Protein AF-A0A316GJX6-F1 (afdb_monomer_lite)

pLDDT: mean 85.57, std 14.45, range [42.94, 98.31]

Radius of gyration: 16.95 Å; chains: 1; bounding box: 57×32×47 Å

Sequence (157 aa):
MLCWIALCLSLLALQAHATGGALSNAATGVAGVYTGQQRISDHPHHVLMGHVIIVSRDGALARALVIGHRLDGIHRLRFSEAWTAGQPLPFHRETGAGCTHGHCRDGSVGMILLDGAGFDQALRRGLAARLTVPSGTIDISVPAALFHDAATHAAGM

Structure (mmCIF, N/CA/C/O backbone):
data_AF-A0A316GJX6-F1
#
_entry.id   AF-A0A316GJX6-F1
#
loop_
_atom_site.group_PDB
_atom_site.id
_atom_site.type_symbol
_atom_site.label_atom_id
_atom_site.label_alt_id
_atom_site.label_comp_id
_atom_site.label_asym_id
_atom_site.label_entity_id
_atom_site.label_seq_id
_atom_site.pdbx_PDB_ins_code
_atom_site.Cartn_x
_atom_site.Cartn_y
_atom_site.Cartn_z
_atom_site.occupancy
_atom_site.B_iso_or_equiv
_atom_site.auth_seq_id
_atom_site.auth_comp_id
_atom_site.auth_asym_id
_atom_site.auth_atom_id
_atom_site.pdbx_PDB_model_num
ATOM 1 N N . MET A 1 1 ? 39.790 -1.918 25.070 1.00 52.31 1 MET A N 1
ATOM 2 C CA . MET A 1 1 ? 38.907 -2.721 24.191 1.00 52.31 1 MET A CA 1
ATOM 3 C C . MET A 1 1 ? 37.406 -2.581 24.482 1.00 52.31 1 MET A C 1
ATOM 5 O O . MET A 1 1 ? 36.636 -2.874 23.585 1.00 52.31 1 MET A O 1
ATOM 9 N N . LEU A 1 2 ? 36.959 -2.093 25.654 1.00 55.62 2 LEU A N 1
ATOM 10 C CA . LEU A 1 2 ? 35.519 -1.876 25.924 1.00 55.62 2 LEU A CA 1
ATOM 11 C C . LEU A 1 2 ? 34.904 -0.644 25.221 1.00 55.62 2 LEU A C 1
ATOM 13 O O . LEU A 1 2 ? 33.706 -0.621 24.967 1.00 55.62 2 LEU A O 1
ATOM 17 N N . CYS A 1 3 ? 35.711 0.363 24.869 1.00 54.31 3 CYS A N 1
ATOM 18 C CA . CYS A 1 3 ? 35.219 1.630 24.304 1.00 54.31 3 CYS A CA 1
ATOM 19 C C . CYS A 1 3 ? 34.633 1.489 22.879 1.00 54.31 3 CYS A C 1
ATOM 21 O O . CYS A 1 3 ? 33.735 2.228 22.494 1.00 54.31 3 CYS A O 1
ATOM 23 N N . TRP A 1 4 ? 35.090 0.497 22.105 1.00 52.28 4 TRP A N 1
ATOM 24 C CA . TRP A 1 4 ? 34.629 0.280 20.726 1.00 52.28 4 TRP A CA 1
ATOM 25 C C . TRP A 1 4 ? 33.262 -0.412 20.638 1.00 52.28 4 TRP A C 1
ATOM 27 O O . TRP A 1 4 ? 32.489 -0.124 19.731 1.00 52.28 4 TRP A O 1
ATOM 37 N N . ILE A 1 5 ? 32.926 -1.277 21.600 1.00 59.19 5 ILE A N 1
ATOM 38 C CA . ILE A 1 5 ? 31.637 -1.988 21.610 1.00 59.19 5 ILE A CA 1
ATOM 39 C C . ILE A 1 5 ? 30.491 -1.002 21.903 1.00 59.19 5 ILE A C 1
ATOM 41 O O . ILE A 1 5 ? 29.452 -1.050 21.247 1.00 59.19 5 ILE A O 1
ATOM 45 N N . ALA A 1 6 ? 30.709 -0.044 22.810 1.00 56.84 6 ALA A N 1
ATOM 46 C CA . ALA A 1 6 ? 29.729 0.994 23.135 1.00 56.84 6 ALA A CA 1
ATOM 47 C C . ALA A 1 6 ? 29.454 1.956 21.959 1.00 56.84 6 ALA A C 1
ATOM 49 O O . ALA A 1 6 ? 28.322 2.413 21.790 1.00 56.84 6 ALA A O 1
ATOM 50 N N . LEU A 1 7 ? 30.460 2.220 21.115 1.00 54.22 7 LEU A N 1
ATOM 51 C CA . LEU A 1 7 ? 30.320 3.084 19.940 1.00 54.22 7 LEU A CA 1
ATOM 52 C C . LEU A 1 7 ? 29.547 2.394 18.797 1.00 54.22 7 LEU A C 1
ATOM 54 O O . LEU A 1 7 ? 28.735 3.028 18.129 1.00 54.22 7 LEU A O 1
ATOM 58 N N . CYS A 1 8 ? 29.718 1.079 18.616 1.00 56.31 8 CYS A N 1
ATOM 59 C CA . CYS A 1 8 ? 28.937 0.316 17.634 1.00 56.31 8 CYS A CA 1
ATOM 60 C C . CYS A 1 8 ? 27.457 0.175 18.032 1.00 56.31 8 CYS A C 1
ATOM 62 O O . CYS A 1 8 ? 26.583 0.230 17.170 1.00 56.31 8 CYS A O 1
ATOM 64 N N . LEU A 1 9 ? 27.157 0.040 19.330 1.00 55.22 9 LEU A N 1
ATOM 65 C CA . LEU A 1 9 ? 25.780 -0.037 19.840 1.00 55.22 9 LEU A CA 1
ATOM 66 C C . LEU A 1 9 ? 25.022 1.297 19.741 1.00 55.22 9 LEU A C 1
ATOM 68 O O . LEU A 1 9 ? 23.812 1.297 19.535 1.00 55.22 9 LEU A O 1
ATOM 72 N N . SER A 1 10 ? 25.715 2.433 19.834 1.00 50.19 10 SER A N 1
ATOM 73 C CA . SER A 1 10 ? 25.092 3.761 19.718 1.00 50.19 10 SER A CA 1
ATOM 74 C C . SER A 1 10 ? 24.829 4.188 18.265 1.00 50.19 10 SER A C 1
ATOM 76 O O . SER A 1 10 ? 23.903 4.958 18.020 1.00 50.19 10 SER A O 1
ATOM 78 N N . LEU A 1 11 ? 25.550 3.627 17.286 1.00 52.47 11 LEU A N 1
ATOM 79 C CA . LEU A 1 11 ? 25.281 3.838 15.854 1.00 52.47 11 LEU A CA 1
ATOM 80 C C . LEU A 1 11 ? 24.039 3.082 15.340 1.00 52.47 11 LEU A C 1
ATOM 82 O O . LEU A 1 11 ? 23.441 3.501 14.352 1.00 52.47 11 LEU A O 1
ATOM 86 N N . LEU A 1 12 ? 23.608 2.015 16.024 1.00 51.81 12 LEU A N 1
ATOM 87 C CA . LEU A 1 12 ? 22.361 1.294 15.716 1.00 51.81 12 LEU A CA 1
ATOM 88 C C . LEU A 1 12 ? 21.099 2.069 16.133 1.00 51.81 12 LEU A C 1
ATOM 90 O O . LEU A 1 12 ? 20.044 1.882 15.534 1.00 51.81 12 LEU A O 1
ATOM 94 N N . ALA A 1 13 ? 21.200 2.958 17.125 1.00 47.12 13 ALA A N 1
ATOM 95 C CA . ALA A 1 13 ? 20.060 3.713 17.651 1.00 47.12 13 ALA A CA 1
ATOM 96 C C . ALA A 1 13 ? 19.721 4.979 16.841 1.00 47.12 13 ALA A C 1
ATOM 98 O O . ALA A 1 13 ? 18.663 5.570 17.043 1.00 47.12 13 ALA A O 1
ATOM 99 N N . LEU A 1 14 ? 20.599 5.401 15.921 1.00 42.94 14 LEU A N 1
ATOM 100 C CA . LEU A 1 14 ? 20.456 6.655 15.176 1.00 42.94 14 LEU A CA 1
ATOM 101 C C . LEU A 1 14 ? 20.055 6.466 13.708 1.00 42.94 14 LEU A C 1
ATOM 103 O O . LEU A 1 14 ? 20.263 7.353 12.881 1.00 42.94 14 LEU A O 1
ATOM 107 N N . GLN A 1 15 ? 19.440 5.335 13.363 1.00 44.41 15 GLN A N 1
ATOM 108 C CA . GLN A 1 15 ? 18.617 5.298 12.161 1.00 44.41 15 GLN A CA 1
ATOM 109 C C . GLN A 1 15 ? 17.267 5.907 12.516 1.00 44.41 15 GLN A C 1
ATOM 111 O O . GLN A 1 15 ? 16.351 5.201 12.936 1.00 44.41 15 GLN A O 1
ATOM 116 N N . ALA A 1 16 ? 17.174 7.230 12.358 1.00 44.88 16 ALA A N 1
ATOM 117 C CA . ALA A 1 16 ? 15.916 7.961 12.292 1.00 44.88 16 ALA A CA 1
ATOM 118 C C . ALA A 1 16 ? 15.115 7.437 11.090 1.00 44.88 16 ALA A C 1
ATOM 120 O O . ALA A 1 16 ? 15.074 8.040 10.017 1.00 44.88 16 ALA A O 1
ATOM 121 N N . HIS A 1 17 ? 14.534 6.251 11.254 1.00 51.62 17 HIS A N 1
ATOM 122 C CA . HIS A 1 17 ? 13.450 5.777 10.426 1.00 51.62 17 HIS A CA 1
ATOM 123 C C . HIS A 1 17 ? 12.384 6.858 10.519 1.00 51.62 17 HIS A C 1
ATOM 125 O O . HIS A 1 17 ? 12.075 7.317 11.621 1.00 51.62 17 HIS A O 1
ATOM 131 N N . ALA A 1 18 ? 11.882 7.321 9.373 1.00 59.03 18 ALA A N 1
ATOM 132 C CA . ALA A 1 18 ? 10.693 8.157 9.370 1.00 59.03 18 ALA A CA 1
ATOM 133 C C . ALA A 1 18 ? 9.651 7.386 10.180 1.00 59.03 18 ALA A C 1
ATOM 135 O O . ALA A 1 18 ? 9.265 6.299 9.769 1.00 59.03 18 ALA A O 1
ATOM 136 N N . THR A 1 19 ? 9.324 7.855 11.378 1.00 75.12 19 THR A N 1
ATOM 137 C CA . THR A 1 19 ? 8.419 7.136 12.267 1.00 75.12 19 THR A CA 1
ATOM 138 C C . THR A 1 19 ? 7.028 7.210 11.666 1.00 75.12 19 THR A C 1
ATOM 140 O O . THR A 1 19 ? 6.656 8.241 11.100 1.00 75.12 19 THR A O 1
ATOM 143 N N . GLY A 1 20 ? 6.265 6.125 11.771 1.00 84.00 20 GLY A N 1
ATOM 144 C CA . GLY A 1 20 ? 4.841 6.197 11.476 1.00 84.00 20 GLY A CA 1
ATOM 145 C C . GLY A 1 20 ? 4.123 7.159 12.425 1.00 84.00 20 GLY A C 1
ATOM 146 O O . GLY A 1 20 ? 4.719 7.725 13.346 1.00 84.00 20 GLY A O 1
ATOM 147 N N . GLY A 1 21 ? 2.830 7.351 12.209 1.00 89.50 21 GLY A N 1
ATOM 148 C CA . GLY A 1 21 ? 2.044 8.272 13.017 1.00 89.50 21 GLY A CA 1
ATOM 149 C C . GLY A 1 21 ? 0.547 8.093 12.845 1.00 89.50 21 GLY A C 1
ATOM 150 O O . GLY A 1 21 ? 0.081 7.135 12.231 1.00 89.50 21 GLY A O 1
ATOM 151 N N . ALA A 1 22 ? -0.205 9.041 13.398 1.00 90.25 22 ALA A N 1
ATOM 152 C CA . ALA A 1 22 ? -1.658 9.077 13.319 1.00 90.25 22 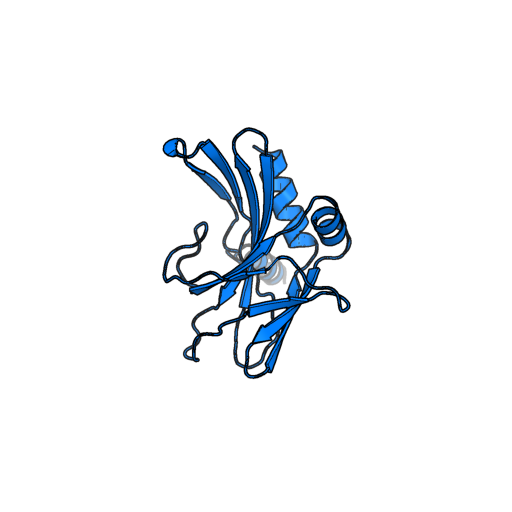ALA A CA 1
ATOM 153 C C . ALA A 1 22 ? -2.147 10.036 12.223 1.00 90.25 22 ALA A C 1
ATOM 155 O O . ALA A 1 22 ? -1.508 11.041 11.902 1.00 90.25 22 ALA A O 1
ATOM 156 N N . LEU A 1 23 ? -3.316 9.726 11.676 1.00 87.62 23 LEU A N 1
ATOM 157 C CA . LEU A 1 23 ? -4.080 10.530 10.732 1.00 87.62 23 LEU A CA 1
ATOM 158 C C . LEU A 1 23 ? -5.414 10.838 11.400 1.00 87.62 23 LEU A C 1
ATOM 160 O O . LEU A 1 23 ? -6.093 9.933 11.876 1.00 87.62 23 LEU A O 1
ATOM 164 N N . SER A 1 24 ? -5.809 12.103 11.435 1.00 89.31 24 SER A N 1
ATOM 165 C CA . SER A 1 24 ? -7.139 12.482 11.901 1.00 89.31 24 SER A CA 1
ATOM 166 C C . SER A 1 24 ? -7.615 13.711 11.149 1.00 89.31 24 SER A C 1
ATOM 168 O O . SER A 1 24 ? -6.896 14.703 11.028 1.00 89.31 24 SER A O 1
ATOM 170 N N . ASN A 1 25 ? -8.828 13.633 10.619 1.00 86.81 25 ASN A N 1
ATOM 171 C CA . ASN A 1 25 ? -9.515 14.735 9.976 1.00 86.81 25 ASN A CA 1
ATOM 172 C C . ASN A 1 25 ? -10.985 14.732 10.404 1.00 86.81 25 ASN A C 1
ATOM 174 O O . ASN A 1 25 ? -11.834 14.086 9.780 1.00 86.81 25 ASN A O 1
ATOM 178 N N . ALA A 1 26 ? -11.275 15.523 11.440 1.00 85.88 26 ALA A N 1
ATOM 179 C CA . ALA A 1 26 ? -12.608 15.669 12.018 1.00 85.88 26 ALA A CA 1
ATOM 180 C C . ALA A 1 26 ? -13.670 16.125 11.001 1.00 85.88 26 ALA A C 1
ATOM 182 O O . ALA A 1 26 ? -14.810 15.683 11.081 1.00 85.88 26 ALA A O 1
ATOM 183 N N . ALA A 1 27 ? -13.305 16.946 10.009 1.00 88.00 27 ALA A N 1
ATOM 184 C CA . ALA A 1 27 ? -14.247 17.422 8.992 1.00 88.00 27 ALA A CA 1
ATOM 185 C C . ALA A 1 27 ? -14.719 16.304 8.046 1.00 88.00 27 ALA A C 1
ATOM 187 O O . ALA A 1 27 ? -15.798 16.394 7.469 1.00 88.00 27 ALA A O 1
ATOM 188 N N . THR A 1 28 ? -13.913 15.253 7.885 1.00 85.00 28 THR A N 1
ATOM 189 C CA . THR A 1 28 ? -14.226 14.105 7.013 1.00 85.00 28 THR A CA 1
ATOM 190 C C . THR A 1 28 ? -14.586 12.833 7.780 1.00 85.00 28 THR A C 1
ATOM 192 O O . THR A 1 28 ? -14.936 11.835 7.153 1.00 85.00 28 THR A O 1
ATOM 195 N N . GLY A 1 29 ? -14.464 12.848 9.112 1.00 87.62 29 GLY A N 1
ATOM 196 C CA . GLY A 1 29 ? -14.624 11.664 9.961 1.00 87.62 29 GLY A CA 1
ATOM 197 C C . GLY A 1 29 ? -13.547 10.591 9.752 1.00 87.62 29 GLY A C 1
ATOM 198 O O . GLY A 1 29 ? -13.715 9.465 10.209 1.00 87.62 29 GLY A O 1
ATOM 199 N N . VAL A 1 30 ? -12.458 10.912 9.044 1.00 90.31 30 VAL A N 1
ATOM 200 C CA . VAL A 1 30 ? -11.359 9.976 8.784 1.00 90.31 30 VAL A CA 1
ATOM 201 C C . VAL A 1 30 ? -10.397 9.997 9.964 1.00 90.31 30 VAL A C 1
ATOM 203 O O . VAL A 1 30 ? -9.853 11.046 10.307 1.00 90.31 30 VAL A O 1
ATOM 206 N N . ALA A 1 31 ? -10.149 8.828 10.539 1.00 93.44 31 ALA A N 1
ATOM 207 C CA . ALA A 1 31 ? -9.088 8.585 11.508 1.00 93.44 31 ALA A CA 1
ATOM 208 C C . ALA A 1 31 ? -8.234 7.407 11.035 1.00 93.44 31 ALA A C 1
ATOM 210 O O . ALA A 1 31 ? -8.684 6.607 10.217 1.00 93.44 31 ALA A O 1
ATOM 211 N N . GLY A 1 32 ? -7.003 7.286 11.507 1.00 94.38 32 GLY A N 1
ATOM 212 C CA . GLY A 1 32 ? -6.151 6.179 11.112 1.00 94.38 32 GLY A CA 1
ATOM 213 C C . GLY A 1 32 ? -4.710 6.332 11.543 1.00 94.38 32 GLY A C 1
ATOM 214 O O . GLY A 1 32 ? -4.347 7.231 12.299 1.00 94.38 32 GLY A O 1
ATOM 215 N N . VAL A 1 33 ? -3.877 5.463 10.990 1.00 94.94 33 VAL A N 1
ATOM 216 C CA . VAL A 1 33 ? -2.433 5.444 11.194 1.00 94.94 33 VAL A CA 1
ATOM 217 C C . VAL A 1 33 ? -1.703 5.212 9.884 1.00 94.94 33 VAL A C 1
ATOM 219 O O . VAL A 1 33 ? -2.265 4.708 8.909 1.00 94.94 33 VAL A O 1
ATOM 222 N N . TYR A 1 34 ? -0.424 5.556 9.889 1.00 94.12 34 TYR A N 1
ATOM 223 C CA . TYR A 1 34 ? 0.531 5.206 8.853 1.00 94.12 34 TYR A CA 1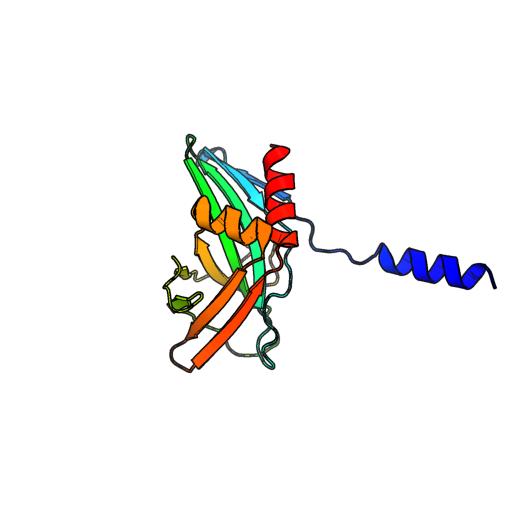
ATOM 224 C C . TYR A 1 34 ? 1.821 4.686 9.481 1.00 94.12 34 TYR A C 1
ATOM 226 O O . TYR A 1 34 ? 2.153 5.019 10.621 1.00 94.12 34 TYR A O 1
ATOM 234 N N . THR A 1 35 ? 2.545 3.861 8.737 1.00 94.50 35 THR A N 1
ATOM 235 C CA . THR A 1 35 ? 3.886 3.396 9.107 1.00 94.50 35 THR A CA 1
ATOM 236 C C . THR A 1 35 ? 4.950 4.368 8.640 1.00 94.50 35 THR A C 1
ATOM 238 O O . THR A 1 35 ? 4.701 5.246 7.816 1.00 94.50 35 THR A O 1
ATOM 241 N N . GLY A 1 36 ? 6.180 4.138 9.084 1.00 91.31 36 GLY A N 1
ATOM 242 C CA . GLY A 1 36 ? 7.330 4.717 8.412 1.00 91.31 36 GLY A CA 1
ATOM 243 C C . GLY A 1 36 ? 7.441 4.310 6.944 1.00 91.31 36 GLY A C 1
ATOM 244 O O . GLY A 1 36 ? 6.910 3.277 6.527 1.00 91.31 36 GLY A O 1
ATOM 245 N N . GLN A 1 37 ? 8.172 5.106 6.163 1.00 90.69 37 GLN A N 1
ATOM 246 C CA . GLN A 1 37 ? 8.534 4.745 4.794 1.00 90.69 37 GLN A CA 1
ATOM 247 C C . GLN A 1 37 ? 9.741 3.815 4.757 1.00 90.69 37 GLN A C 1
ATOM 249 O O . GLN A 1 37 ? 10.782 4.095 5.354 1.00 90.69 37 GLN A O 1
ATOM 254 N N . GLN A 1 38 ? 9.640 2.777 3.936 1.00 92.38 38 GLN A N 1
ATOM 255 C CA . GLN A 1 38 ? 10.717 1.843 3.646 1.00 92.38 38 GLN A CA 1
ATOM 256 C C . GLN A 1 38 ? 10.941 1.730 2.136 1.00 92.38 38 GLN A C 1
ATOM 258 O O . GLN A 1 38 ? 10.010 1.863 1.350 1.00 92.38 38 GLN A O 1
ATOM 263 N N . ARG A 1 39 ? 12.184 1.499 1.700 1.00 93.06 39 ARG A N 1
ATOM 264 C CA . ARG A 1 39 ? 12.472 1.202 0.290 1.00 93.06 39 ARG A CA 1
ATOM 265 C C . ARG A 1 39 ? 11.858 -0.153 -0.076 1.00 93.06 39 ARG A C 1
ATOM 267 O O . ARG A 1 39 ? 12.141 -1.137 0.601 1.00 93.06 39 ARG A O 1
ATOM 274 N N . ILE A 1 40 ? 11.063 -0.194 -1.143 1.00 94.88 40 ILE A N 1
ATOM 275 C CA . ILE A 1 40 ? 10.324 -1.395 -1.577 1.00 94.88 40 ILE A CA 1
ATOM 276 C C . ILE A 1 40 ? 10.721 -1.899 -2.969 1.00 94.88 40 ILE A C 1
ATOM 278 O O . ILE A 1 40 ? 10.201 -2.918 -3.407 1.00 94.88 40 ILE A O 1
ATOM 282 N N . SER A 1 41 ? 11.620 -1.210 -3.675 1.00 93.12 41 SER A N 1
ATOM 283 C CA . SER A 1 41 ? 12.182 -1.665 -4.954 1.00 93.12 41 SER A CA 1
ATOM 284 C C . SER A 1 41 ? 13.702 -1.746 -4.895 1.00 93.12 41 SER A C 1
ATOM 286 O O . SER A 1 41 ? 14.357 -0.931 -4.241 1.00 93.12 41 SER A O 1
ATOM 288 N N . ASP A 1 42 ? 14.286 -2.673 -5.644 1.00 85.75 42 ASP A N 1
ATOM 289 C CA . ASP A 1 42 ? 15.727 -2.770 -5.901 1.00 85.75 42 ASP A CA 1
ATOM 290 C C . ASP A 1 42 ? 16.128 -2.201 -7.280 1.00 85.75 42 ASP A C 1
ATOM 292 O O . ASP A 1 42 ? 17.297 -2.255 -7.652 1.00 85.75 42 ASP A O 1
ATOM 296 N N . HIS A 1 43 ? 15.184 -1.581 -8.000 1.00 84.38 43 HIS A N 1
ATOM 297 C CA . HIS A 1 43 ? 15.382 -1.062 -9.356 1.00 84.38 43 HIS A CA 1
ATOM 298 C C . HIS A 1 43 ? 16.594 -0.106 -9.467 1.00 84.38 43 HIS A C 1
ATOM 300 O O . HIS A 1 43 ? 16.729 0.808 -8.645 1.00 84.38 43 HIS A O 1
ATOM 306 N N . PRO A 1 44 ? 17.449 -0.251 -10.502 1.00 83.00 44 PRO A N 1
ATOM 307 C CA . PRO A 1 44 ? 18.730 0.463 -10.604 1.00 83.00 44 PRO A CA 1
ATOM 308 C C . PRO A 1 44 ? 18.600 1.981 -10.779 1.00 83.00 44 PRO A C 1
ATOM 310 O O . PRO A 1 44 ? 19.507 2.724 -10.418 1.00 83.00 44 PRO A O 1
ATOM 313 N N . HIS A 1 45 ? 17.483 2.442 -11.343 1.00 82.62 45 HIS A N 1
ATOM 314 C CA . HIS A 1 45 ? 17.271 3.850 -11.705 1.00 82.62 45 HIS A CA 1
ATOM 315 C C . HIS A 1 45 ? 16.124 4.524 -10.955 1.00 82.62 45 HIS A C 1
ATOM 317 O O . HIS A 1 45 ? 15.841 5.685 -11.214 1.00 82.62 45 HIS A O 1
ATOM 323 N N . HIS A 1 46 ? 15.403 3.785 -10.110 1.00 85.88 46 HIS A N 1
ATOM 324 C CA . HIS A 1 46 ? 14.203 4.316 -9.477 1.00 85.88 46 HIS A CA 1
ATOM 325 C C . HIS A 1 46 ? 14.080 3.797 -8.059 1.00 85.88 46 HIS A C 1
ATOM 327 O O . HIS A 1 46 ? 13.947 2.592 -7.824 1.00 85.88 46 HIS A O 1
ATOM 333 N N . VAL A 1 47 ? 14.068 4.723 -7.109 1.00 89.38 47 VAL A N 1
ATOM 334 C CA . VAL A 1 47 ? 13.875 4.395 -5.701 1.00 89.38 47 VAL A CA 1
ATOM 335 C C . VAL A 1 47 ? 12.395 4.533 -5.355 1.00 89.38 47 VAL A C 1
ATOM 337 O O . VAL A 1 47 ? 11.874 5.641 -5.205 1.00 89.38 47 VAL A O 1
ATOM 340 N N . LEU A 1 48 ? 11.712 3.395 -5.218 1.00 92.44 48 LEU A N 1
ATOM 341 C CA . LEU A 1 48 ? 10.342 3.352 -4.721 1.00 92.44 48 LEU A CA 1
ATOM 342 C C . LEU A 1 48 ? 10.338 3.162 -3.209 1.00 92.44 48 LEU A C 1
ATOM 344 O O . LEU A 1 48 ? 11.008 2.280 -2.661 1.00 92.44 48 LEU A O 1
ATOM 348 N N . MET A 1 49 ? 9.548 3.998 -2.555 1.00 93.25 49 MET A N 1
ATOM 349 C CA . MET A 1 49 ? 9.296 3.980 -1.125 1.00 93.25 49 MET A CA 1
ATOM 350 C C . MET A 1 49 ? 7.869 3.496 -0.894 1.00 93.25 49 MET A C 1
ATOM 352 O O . MET A 1 49 ? 6.965 3.852 -1.644 1.00 93.25 49 MET A O 1
ATOM 356 N N . GLY A 1 50 ? 7.670 2.684 0.132 1.00 94.00 50 GLY A N 1
ATOM 357 C CA . GLY A 1 50 ? 6.370 2.190 0.545 1.00 94.00 50 GLY A CA 1
ATOM 358 C C . GLY A 1 50 ? 6.122 2.472 2.015 1.00 94.00 50 GLY A C 1
ATOM 359 O O . GLY A 1 50 ? 7.037 2.365 2.830 1.00 94.00 50 GLY A O 1
ATOM 360 N N . HIS A 1 51 ? 4.881 2.795 2.347 1.00 95.19 51 HIS A N 1
ATOM 361 C CA . HIS A 1 51 ? 4.371 2.801 3.714 1.00 95.19 51 HIS A CA 1
ATOM 362 C C . HIS A 1 51 ? 2.938 2.282 3.709 1.00 95.19 51 HIS A C 1
ATOM 364 O O . HIS A 1 51 ? 2.250 2.324 2.690 1.00 95.19 51 HIS A O 1
ATOM 370 N N . VAL A 1 52 ? 2.482 1.758 4.836 1.00 96.94 52 VAL A N 1
ATOM 371 C CA . VAL A 1 52 ? 1.135 1.209 4.969 1.00 96.94 52 VAL A CA 1
ATOM 372 C C . VAL A 1 52 ? 0.273 2.205 5.723 1.00 96.94 52 VAL A C 1
ATOM 374 O O . VAL A 1 52 ? 0.719 2.787 6.709 1.00 96.94 52 VAL A O 1
ATOM 377 N N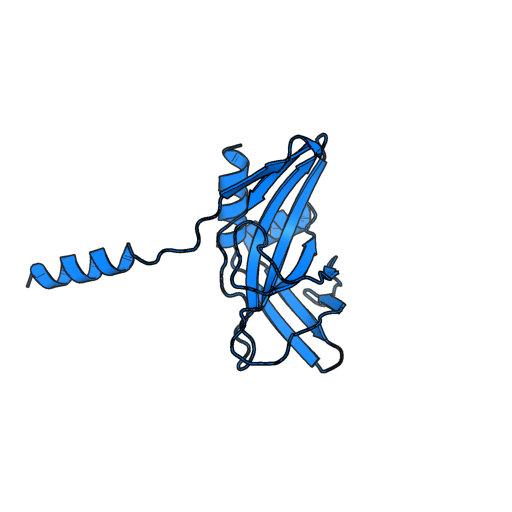 . ILE A 1 53 ? -0.962 2.388 5.263 1.00 95.75 53 ILE A N 1
ATOM 378 C CA . ILE A 1 53 ? -1.990 3.147 5.974 1.00 95.75 53 ILE A CA 1
ATOM 379 C C . ILE A 1 53 ? -3.134 2.224 6.380 1.00 95.75 53 ILE A C 1
ATOM 381 O O . ILE A 1 53 ? -3.523 1.323 5.629 1.00 95.75 53 ILE A O 1
ATOM 385 N N . ILE A 1 54 ? -3.686 2.473 7.562 1.00 96.75 54 ILE A N 1
ATOM 386 C CA . ILE A 1 54 ? -4.936 1.879 8.030 1.00 96.75 54 ILE A CA 1
ATOM 387 C C . ILE A 1 54 ? -5.821 3.037 8.448 1.00 96.75 54 ILE A C 1
ATOM 389 O O . ILE A 1 54 ? -5.486 3.766 9.377 1.00 96.75 54 ILE A O 1
ATOM 393 N N . VAL A 1 55 ? -6.928 3.224 7.742 1.00 95.31 55 VAL A N 1
ATOM 394 C CA . VAL A 1 55 ? -7.853 4.329 7.982 1.00 95.31 55 VAL A CA 1
ATOM 395 C C . VAL A 1 55 ? -9.251 3.795 8.223 1.00 95.31 55 VAL A C 1
ATOM 397 O O . VAL A 1 55 ? -9.675 2.821 7.605 1.00 95.31 55 VAL A O 1
ATOM 400 N N . SER A 1 56 ? -9.977 4.448 9.113 1.00 94.44 56 SER A N 1
ATOM 401 C CA . SER A 1 56 ? -11.383 4.208 9.375 1.00 94.44 56 SER A CA 1
ATOM 402 C C . SER A 1 56 ? -12.196 5.460 9.089 1.00 94.44 56 SER A C 1
ATOM 404 O O . SER A 1 56 ? -11.788 6.567 9.447 1.00 94.44 56 SER A O 1
ATOM 406 N N . ARG A 1 57 ? -13.373 5.271 8.501 1.00 92.38 57 ARG A N 1
ATOM 407 C CA . ARG A 1 57 ? -14.395 6.300 8.338 1.00 92.38 57 ARG A CA 1
ATOM 408 C C . ARG A 1 57 ? -15.758 5.658 8.546 1.00 92.38 57 ARG A C 1
ATOM 410 O O . ARG A 1 57 ? -16.061 4.670 7.885 1.00 92.38 57 ARG A O 1
ATOM 417 N N . ASP A 1 58 ? -16.560 6.204 9.455 1.00 87.94 58 ASP A N 1
ATOM 418 C CA . ASP A 1 58 ? -17.936 5.747 9.710 1.00 87.94 58 ASP A CA 1
ATOM 419 C C . ASP A 1 58 ? -18.039 4.223 9.967 1.00 87.94 58 ASP A C 1
ATOM 421 O O . ASP A 1 58 ? -18.958 3.549 9.510 1.00 87.94 58 ASP A O 1
ATOM 425 N N . GLY A 1 59 ? -17.047 3.652 10.665 1.00 83.81 59 GLY A N 1
ATOM 426 C CA . GLY A 1 59 ? -16.952 2.214 10.959 1.00 83.81 59 GLY A CA 1
ATOM 427 C C . GLY A 1 59 ? -16.404 1.342 9.819 1.00 83.81 59 GLY A C 1
ATOM 428 O O . GLY A 1 59 ? -16.066 0.182 10.053 1.00 83.81 59 GLY A O 1
ATOM 429 N N . ALA A 1 60 ? -16.248 1.882 8.608 1.00 90.62 60 ALA A N 1
ATOM 430 C CA . ALA A 1 60 ? -15.581 1.200 7.505 1.00 90.62 60 ALA A CA 1
ATOM 431 C C . ALA A 1 60 ? -14.064 1.367 7.618 1.00 90.62 60 ALA A C 1
ATOM 433 O O . ALA A 1 60 ? -13.572 2.478 7.809 1.00 90.62 60 ALA A O 1
ATOM 434 N N . LEU A 1 61 ? -13.322 0.269 7.471 1.00 93.44 61 LEU A N 1
ATOM 435 C CA . LEU A 1 61 ? -11.868 0.248 7.598 1.00 93.44 61 LEU A CA 1
ATOM 436 C C . LEU A 1 61 ? -11.223 -0.071 6.245 1.00 93.44 61 LEU A C 1
ATOM 438 O O . LEU A 1 61 ? -11.514 -1.102 5.639 1.00 93.44 61 LEU A O 1
ATOM 442 N N . ALA A 1 62 ? -10.333 0.806 5.791 1.00 95.12 62 ALA A N 1
ATOM 443 C CA . ALA A 1 62 ? -9.535 0.642 4.586 1.00 95.12 62 ALA A CA 1
ATOM 444 C C . ALA A 1 62 ? -8.054 0.483 4.940 1.00 95.12 62 ALA A C 1
ATOM 446 O O . ALA A 1 62 ? -7.535 1.124 5.856 1.00 95.12 62 ALA A O 1
ATOM 447 N N . ARG A 1 63 ? -7.371 -0.386 4.198 1.00 97.56 63 ARG A N 1
ATOM 448 C CA . ARG A 1 63 ? -5.945 -0.674 4.356 1.00 97.56 63 ARG A CA 1
ATOM 449 C C . ARG A 1 63 ? -5.294 -0.519 2.999 1.00 97.56 63 ARG A C 1
ATOM 451 O O . ARG A 1 63 ? -5.835 -1.005 2.005 1.00 97.56 63 ARG A O 1
ATOM 458 N N . ALA A 1 64 ? -4.152 0.145 2.943 1.00 97.50 64 ALA A N 1
ATOM 459 C CA . ALA A 1 64 ? -3.454 0.315 1.681 1.00 97.50 64 ALA A CA 1
ATOM 460 C C . ALA A 1 64 ? -1.943 0.334 1.869 1.00 97.50 64 ALA A C 1
ATOM 462 O O . ALA A 1 64 ? -1.435 0.887 2.844 1.00 97.50 64 ALA A O 1
ATOM 463 N N . LEU A 1 65 ? -1.232 -0.233 0.898 1.00 97.75 65 LEU A N 1
ATOM 464 C CA . LEU A 1 65 ? 0.171 0.081 0.673 1.00 97.75 65 LEU A CA 1
ATOM 465 C C . LEU A 1 65 ? 0.224 1.332 -0.198 1.00 97.75 65 LEU A C 1
ATOM 467 O O . LEU A 1 65 ? -0.168 1.287 -1.363 1.00 97.75 65 LEU A O 1
ATOM 471 N N . VAL A 1 66 ? 0.730 2.428 0.348 1.00 95.00 66 VAL A N 1
ATOM 472 C CA . VAL A 1 66 ? 1.011 3.652 -0.397 1.00 95.00 66 VAL A CA 1
ATOM 473 C C . VAL A 1 66 ? 2.416 3.557 -0.970 1.00 95.00 66 VAL A C 1
ATOM 475 O O . VAL A 1 66 ? 3.351 3.144 -0.287 1.00 95.00 66 VAL A O 1
ATOM 478 N N . ILE A 1 67 ? 2.556 3.935 -2.235 1.00 94.06 67 ILE A N 1
ATOM 479 C CA . ILE A 1 67 ? 3.796 3.880 -2.996 1.00 94.06 67 ILE A CA 1
ATOM 480 C C . ILE A 1 67 ? 4.167 5.308 -3.385 1.00 94.06 67 ILE A C 1
ATOM 482 O O . ILE A 1 67 ? 3.376 6.049 -3.976 1.00 94.06 67 ILE A O 1
ATOM 486 N N . GLY A 1 68 ? 5.393 5.688 -3.054 1.00 90.94 68 GLY A N 1
ATOM 487 C CA . GLY A 1 68 ? 6.016 6.945 -3.429 1.00 90.94 68 GLY A CA 1
ATOM 488 C C . GLY A 1 68 ? 7.281 6.712 -4.244 1.00 90.94 68 GLY A C 1
ATOM 489 O O . GLY A 1 68 ? 7.913 5.659 -4.178 1.00 90.94 68 GLY A O 1
ATOM 490 N N . HIS A 1 69 ? 7.669 7.721 -5.010 1.00 88.38 69 HIS A N 1
ATOM 491 C CA . HIS A 1 69 ? 8.927 7.758 -5.741 1.00 88.38 69 HIS A CA 1
ATOM 492 C C . HIS A 1 69 ? 9.834 8.813 -5.121 1.00 88.38 69 HIS A C 1
ATOM 494 O O . HIS A 1 69 ? 9.478 9.995 -5.061 1.00 88.38 69 HIS A O 1
ATOM 500 N N . ARG A 1 70 ? 11.021 8.393 -4.688 1.00 86.56 70 ARG A N 1
ATOM 501 C CA . ARG A 1 70 ? 12.043 9.317 -4.217 1.00 86.56 70 ARG A CA 1
ATOM 502 C C . ARG A 1 70 ? 12.700 9.992 -5.406 1.00 86.56 70 ARG A C 1
ATOM 504 O O . ARG A 1 70 ? 13.247 9.321 -6.269 1.00 86.56 70 ARG A O 1
ATOM 511 N N . LEU A 1 71 ? 12.652 11.321 -5.430 1.00 75.75 71 LEU A N 1
ATOM 512 C CA . LEU A 1 71 ? 13.311 12.093 -6.478 1.00 75.75 71 LEU A CA 1
ATOM 513 C C . LEU A 1 71 ? 14.830 11.928 -6.351 1.00 75.75 71 LEU A C 1
ATOM 515 O O . LEU A 1 71 ? 15.441 12.432 -5.412 1.00 75.75 71 LEU A O 1
ATOM 519 N N . ASP A 1 72 ? 15.417 11.230 -7.313 1.00 71.50 72 ASP A N 1
ATOM 520 C CA . ASP A 1 72 ? 16.854 10.973 -7.448 1.00 71.50 72 ASP A CA 1
ATOM 521 C C . ASP A 1 72 ? 17.457 11.644 -8.701 1.00 71.50 72 ASP A C 1
ATOM 523 O O . ASP A 1 72 ? 18.619 11.430 -9.033 1.00 71.50 72 ASP A O 1
ATOM 527 N N . GLY A 1 73 ? 16.679 12.502 -9.374 1.00 64.94 73 GLY A N 1
ATOM 528 C CA . GLY A 1 73 ? 17.073 13.212 -10.595 1.00 64.94 73 GLY A CA 1
ATOM 529 C C . GLY A 1 73 ? 16.580 12.561 -11.892 1.00 64.94 73 GLY A C 1
ATOM 530 O O . GLY A 1 73 ? 16.765 13.145 -12.959 1.00 64.94 73 GLY A O 1
ATOM 531 N N . ILE A 1 74 ? 15.917 11.401 -11.822 1.00 72.19 74 ILE A N 1
ATOM 532 C CA . ILE A 1 74 ? 15.344 10.708 -12.985 1.00 72.19 74 ILE A CA 1
ATOM 533 C C . ILE A 1 74 ? 13.861 11.086 -13.201 1.00 72.19 74 ILE A C 1
ATOM 535 O O . ILE A 1 74 ? 13.186 11.647 -12.332 1.00 72.19 74 ILE A O 1
ATOM 539 N N . HIS A 1 75 ? 13.349 10.835 -14.413 1.00 76.12 75 HIS A N 1
ATOM 540 C CA . HIS A 1 75 ? 11.962 11.088 -14.806 1.00 76.12 75 HIS A CA 1
ATOM 541 C C . HIS A 1 75 ? 10.939 10.403 -13.881 1.00 76.12 75 HIS A C 1
ATOM 543 O O . HIS A 1 75 ? 11.178 9.344 -13.302 1.00 76.12 75 HIS A O 1
ATOM 549 N N . ARG A 1 76 ? 9.751 11.012 -13.762 1.00 76.75 76 ARG A N 1
ATOM 550 C CA . ARG A 1 76 ? 8.656 10.470 -12.947 1.00 76.75 76 ARG A CA 1
ATOM 551 C C . ARG A 1 76 ? 8.084 9.196 -13.559 1.00 76.75 76 ARG A C 1
ATOM 553 O O . ARG A 1 76 ? 7.639 9.205 -14.706 1.00 76.75 76 ARG A O 1
ATOM 560 N N . LEU A 1 77 ? 7.988 8.158 -12.737 1.00 79.81 77 LEU A N 1
ATOM 561 C CA . LEU A 1 77 ? 7.275 6.934 -13.071 1.00 79.81 77 LEU A CA 1
ATOM 562 C C . LEU A 1 77 ? 5.759 7.137 -13.019 1.00 79.81 77 LEU A C 1
ATOM 564 O O . LEU A 1 77 ? 5.233 7.880 -12.188 1.00 79.81 77 LEU A O 1
ATOM 568 N N . ARG A 1 78 ? 5.053 6.470 -13.934 1.00 86.06 78 ARG A N 1
ATOM 569 C CA . ARG A 1 78 ? 3.591 6.475 -14.024 1.00 86.06 78 ARG A CA 1
ATOM 570 C C . ARG A 1 78 ? 3.116 5.048 -14.231 1.00 86.06 78 ARG A C 1
ATOM 572 O O . ARG A 1 78 ? 3.204 4.534 -15.343 1.00 86.06 78 ARG A O 1
ATOM 579 N N . PHE A 1 79 ? 2.617 4.445 -13.163 1.00 90.12 79 PHE A N 1
ATOM 580 C CA . PHE A 1 79 ? 2.077 3.093 -13.198 1.00 90.12 79 PHE A CA 1
ATOM 581 C C . PHE A 1 79 ? 0.572 3.124 -13.422 1.00 90.12 79 PHE A C 1
ATOM 583 O O . PHE A 1 79 ? -0.106 4.060 -12.990 1.00 90.12 79 PHE A O 1
ATOM 590 N N . SER A 1 80 ? 0.068 2.114 -14.118 1.00 91.12 80 SER A N 1
ATOM 591 C CA . SER A 1 80 ? -1.364 1.935 -14.368 1.00 91.12 80 SER A CA 1
ATOM 592 C C . SER A 1 80 ? -1.943 0.746 -13.616 1.00 91.12 80 SER A C 1
ATOM 594 O O . SER A 1 80 ? -3.125 0.774 -13.293 1.00 91.12 80 SER A O 1
ATOM 596 N N . GLU A 1 81 ? -1.136 -0.272 -13.315 1.00 95.69 81 GLU A N 1
ATOM 597 C CA . GLU A 1 81 ? -1.618 -1.498 -12.682 1.00 95.69 81 GLU A CA 1
ATOM 598 C C . GLU A 1 81 ? -0.588 -2.062 -11.701 1.00 95.69 81 GLU A C 1
ATOM 600 O O . GLU A 1 81 ? 0.617 -1.801 -11.797 1.00 95.69 81 GLU A O 1
ATOM 605 N N . ALA A 1 82 ? -1.086 -2.890 -10.787 1.00 97.25 82 ALA A N 1
ATOM 606 C CA . ALA A 1 82 ? -0.283 -3.725 -9.915 1.00 97.25 82 ALA A CA 1
ATOM 607 C C . ALA A 1 82 ? -0.770 -5.172 -10.014 1.00 97.25 82 ALA A C 1
ATOM 609 O O . ALA A 1 82 ? -1.967 -5.422 -10.129 1.00 97.25 82 ALA A O 1
ATOM 610 N N . TRP A 1 83 ? 0.157 -6.122 -9.949 1.00 97.44 83 TRP A N 1
ATOM 611 C CA . TRP A 1 83 ? -0.121 -7.548 -10.091 1.00 97.44 83 TRP A CA 1
ATOM 612 C C . TRP A 1 83 ? 0.626 -8.348 -9.028 1.00 97.44 83 TRP A C 1
ATOM 614 O O . TRP A 1 83 ? 1.776 -8.046 -8.726 1.00 97.44 83 TRP A O 1
ATOM 624 N N . THR A 1 84 ? 0.026 -9.407 -8.493 1.00 96.31 84 THR A N 1
ATOM 625 C CA . THR A 1 84 ? 0.723 -10.385 -7.643 1.00 96.31 84 THR A CA 1
ATOM 626 C C . THR A 1 84 ? 0.380 -11.793 -8.092 1.00 96.31 84 THR A C 1
ATOM 628 O O . THR A 1 84 ? -0.781 -12.094 -8.346 1.00 96.31 84 THR A O 1
ATOM 631 N N . ALA A 1 85 ? 1.391 -12.649 -8.259 1.00 92.56 85 ALA A N 1
ATOM 632 C CA . ALA A 1 85 ? 1.210 -14.033 -8.711 1.00 92.56 85 ALA A CA 1
ATOM 633 C C . ALA A 1 85 ? 0.274 -14.183 -9.940 1.00 92.56 85 ALA A C 1
ATOM 635 O O . ALA A 1 85 ? -0.516 -15.120 -10.025 1.00 92.56 85 ALA A O 1
ATOM 636 N N . GLY A 1 86 ? 0.337 -13.236 -10.886 1.00 92.62 86 GLY A N 1
ATOM 637 C CA . GLY A 1 86 ? -0.500 -13.230 -12.094 1.00 92.62 86 GLY A CA 1
ATOM 638 C C . GLY A 1 86 ? -1.945 -12.753 -11.898 1.00 92.62 86 GLY A C 1
ATOM 639 O O . GLY A 1 86 ? -2.720 -12.813 -12.845 1.00 92.62 86 GLY A O 1
ATOM 640 N N . GLN A 1 87 ? -2.312 -12.269 -10.711 1.00 95.00 87 GLN A N 1
ATOM 641 C CA . GLN A 1 87 ? -3.621 -11.681 -10.419 1.00 95.00 87 GLN A CA 1
ATOM 642 C C . GLN A 1 87 ? -3.523 -10.156 -10.292 1.00 95.00 87 GLN A C 1
ATOM 644 O O . GLN A 1 87 ? -2.558 -9.667 -9.693 1.00 95.00 87 GLN A O 1
ATOM 649 N N . PRO A 1 88 ? -4.497 -9.397 -10.825 1.00 96.00 88 PRO A N 1
ATOM 650 C CA . PRO A 1 88 ? -4.514 -7.952 -10.670 1.00 96.00 88 PRO A CA 1
ATOM 651 C C . PRO A 1 88 ? -4.803 -7.582 -9.212 1.00 96.00 88 PRO A C 1
ATOM 653 O O . PRO A 1 88 ? -5.681 -8.152 -8.564 1.00 96.00 88 PRO A O 1
ATOM 656 N N . LEU A 1 89 ? -4.063 -6.604 -8.703 1.00 97.25 89 LEU A N 1
ATOM 657 C CA . LEU A 1 89 ? -4.304 -5.975 -7.412 1.00 97.25 89 LEU A CA 1
ATOM 658 C C . LEU A 1 89 ? -5.096 -4.675 -7.609 1.00 97.25 89 LEU A C 1
ATOM 660 O O . LEU A 1 89 ? -4.868 -3.979 -8.605 1.00 97.25 89 LEU A O 1
ATOM 664 N N . PRO A 1 90 ? -5.978 -4.287 -6.667 1.00 97.00 90 PRO A N 1
ATOM 665 C CA . PRO A 1 90 ? -6.687 -3.016 -6.753 1.00 97.00 90 PRO A CA 1
ATOM 666 C C . PRO A 1 90 ? -5.707 -1.845 -6.595 1.00 97.00 90 PRO A C 1
ATOM 668 O O . PRO A 1 90 ? -5.347 -1.450 -5.485 1.00 97.00 90 PRO A O 1
ATOM 671 N N . PHE A 1 91 ? -5.244 -1.307 -7.721 1.00 96.50 91 PHE A N 1
ATOM 672 C CA . PHE A 1 91 ? -4.296 -0.202 -7.766 1.00 96.50 91 PHE A CA 1
ATOM 673 C C . PHE A 1 91 ? -5.017 1.108 -8.070 1.00 96.50 91 PHE A C 1
ATOM 675 O O . PHE A 1 91 ? -5.682 1.244 -9.097 1.00 96.50 91 PHE A O 1
ATOM 682 N N . HIS A 1 92 ? -4.857 2.091 -7.190 1.00 93.69 92 HIS A N 1
ATOM 683 C CA . HIS A 1 92 ? -5.288 3.456 -7.437 1.00 93.69 92 HIS A CA 1
ATOM 684 C C . HIS A 1 92 ? -4.068 4.317 -7.733 1.00 93.69 92 HIS A C 1
ATOM 686 O O . HIS A 1 92 ? -3.216 4.539 -6.871 1.00 93.69 92 HIS A O 1
ATOM 692 N N . ARG A 1 93 ? -3.984 4.809 -8.967 1.00 90.81 93 ARG A N 1
ATOM 693 C CA . ARG A 1 93 ? -2.945 5.755 -9.351 1.00 90.81 93 ARG A CA 1
ATOM 694 C C . ARG A 1 93 ? -3.206 7.091 -8.678 1.00 90.81 93 ARG A C 1
ATOM 696 O O . ARG A 1 93 ? -4.287 7.652 -8.818 1.00 90.81 93 ARG A O 1
ATOM 703 N N . GLU A 1 94 ? -2.170 7.650 -8.076 1.00 85.69 94 GLU A N 1
ATOM 704 C CA . GLU A 1 94 ? -2.216 9.012 -7.574 1.00 85.69 94 GLU A CA 1
ATOM 705 C C . GLU A 1 94 ? -1.393 9.947 -8.454 1.00 85.69 94 GLU A C 1
ATOM 707 O O . GLU A 1 94 ? -0.401 9.576 -9.088 1.00 85.69 94 GLU A O 1
ATOM 712 N N . THR A 1 95 ? -1.829 11.201 -8.507 1.00 75.50 95 THR A N 1
ATOM 713 C CA . THR A 1 95 ? -1.082 12.277 -9.146 1.00 75.50 95 THR A CA 1
ATOM 714 C C . THR A 1 95 ? -0.993 13.438 -8.182 1.00 75.50 95 THR A C 1
ATOM 716 O O . THR A 1 95 ? -2.012 13.979 -7.768 1.00 75.50 95 THR A O 1
ATOM 719 N N . GLY A 1 96 ? 0.222 13.850 -7.848 1.00 68.56 96 GLY A N 1
ATOM 720 C CA . GLY A 1 96 ? 0.418 14.987 -6.966 1.00 68.56 96 GLY A CA 1
ATOM 721 C C . GLY A 1 96 ? 1.883 15.213 -6.642 1.00 68.56 96 GLY A C 1
ATOM 722 O O . GLY A 1 96 ? 2.718 14.314 -6.749 1.00 68.56 96 GLY A O 1
ATOM 723 N N . ALA A 1 97 ? 2.194 16.447 -6.269 1.00 61.44 97 ALA A N 1
ATOM 724 C CA . ALA A 1 97 ? 3.410 16.790 -5.551 1.00 61.44 97 ALA A CA 1
ATOM 725 C C . ALA A 1 97 ? 2.967 17.289 -4.175 1.00 61.44 97 ALA A C 1
ATOM 727 O O . ALA A 1 97 ? 2.080 18.135 -4.102 1.00 61.44 97 ALA A O 1
ATOM 728 N N . GLY A 1 98 ? 3.533 16.751 -3.100 1.00 63.84 98 GLY A N 1
ATOM 729 C CA . GLY A 1 98 ? 3.151 17.158 -1.755 1.00 63.84 98 GLY A CA 1
ATOM 730 C C . GLY A 1 98 ? 3.507 16.125 -0.701 1.00 63.84 98 GLY A C 1
ATOM 731 O O . GLY A 1 98 ? 4.005 15.045 -1.007 1.00 63.84 98 GLY A O 1
ATOM 732 N N . CYS A 1 99 ? 3.236 16.481 0.550 1.00 70.88 99 CYS A N 1
ATOM 733 C CA . CYS A 1 99 ? 3.383 15.580 1.679 1.00 70.88 99 CYS A CA 1
ATOM 734 C C . CYS A 1 99 ? 2.268 14.541 1.667 1.00 70.88 99 CYS A C 1
ATOM 736 O O . CYS A 1 99 ? 1.100 14.893 1.812 1.00 70.88 99 CYS A O 1
ATOM 738 N N . THR A 1 100 ? 2.623 13.265 1.540 1.00 70.25 100 THR A N 1
ATOM 739 C CA . THR A 1 100 ? 1.670 12.171 1.755 1.00 70.25 100 THR A CA 1
ATOM 740 C C . THR A 1 100 ? 1.924 11.586 3.133 1.00 70.25 100 THR A C 1
ATOM 742 O O . THR A 1 100 ? 3.022 11.117 3.404 1.00 70.25 100 THR A O 1
ATOM 745 N N . HIS A 1 101 ? 0.934 11.655 4.027 1.00 79.31 101 HIS A N 1
ATOM 746 C CA . HIS A 1 101 ? 1.000 11.015 5.350 1.00 79.31 101 HIS A CA 1
ATOM 747 C C . HIS A 1 101 ? 2.280 11.375 6.136 1.00 79.31 101 HIS A C 1
ATOM 749 O O . HIS A 1 101 ? 2.969 10.508 6.643 1.00 79.31 101 HIS A O 1
ATOM 755 N N . GLY A 1 102 ? 2.662 12.659 6.163 1.00 73.56 102 GLY A N 1
ATOM 756 C CA . GLY A 1 102 ? 3.895 13.116 6.829 1.00 73.56 102 GLY A CA 1
ATOM 757 C C . GLY A 1 102 ? 5.183 12.994 5.997 1.00 73.56 102 GLY A C 1
ATOM 758 O O . GLY A 1 102 ? 6.236 13.464 6.425 1.00 73.56 102 GLY A O 1
ATOM 759 N N . HIS A 1 103 ? 5.117 12.448 4.778 1.00 76.56 103 HIS A N 1
ATOM 760 C CA . HIS A 1 103 ? 6.270 12.252 3.897 1.00 76.56 103 HIS A CA 1
ATOM 761 C C . HIS A 1 103 ? 6.284 13.255 2.736 1.00 76.56 103 HIS A C 1
ATOM 763 O O . HIS A 1 103 ? 5.622 13.070 1.718 1.00 76.56 103 HIS A O 1
ATOM 769 N N . CYS A 1 104 ? 7.054 14.335 2.891 1.00 76.88 104 CYS A N 1
ATOM 770 C CA . CYS A 1 104 ? 7.117 15.457 1.938 1.00 76.88 104 CYS A CA 1
ATOM 771 C C . CYS A 1 104 ? 8.188 15.337 0.851 1.00 76.88 104 CYS A C 1
ATOM 773 O O . CYS A 1 104 ? 8.213 16.136 -0.081 1.00 76.88 104 CYS A O 1
ATOM 775 N N . ARG A 1 105 ? 9.120 14.393 1.000 1.00 77.06 105 ARG A N 1
ATOM 776 C CA . ARG A 1 105 ? 10.299 14.295 0.127 1.00 77.06 105 ARG A CA 1
ATOM 777 C C . ARG A 1 105 ? 10.043 13.511 -1.157 1.00 77.06 105 ARG A C 1
ATOM 779 O O . ARG A 1 105 ? 10.795 13.669 -2.114 1.00 77.06 105 ARG A O 1
ATOM 786 N N . ASP A 1 106 ? 9.004 12.686 -1.168 1.00 79.81 106 ASP A N 1
ATOM 787 C CA . ASP A 1 106 ? 8.738 11.734 -2.239 1.00 79.81 106 ASP A CA 1
ATOM 788 C C . ASP A 1 106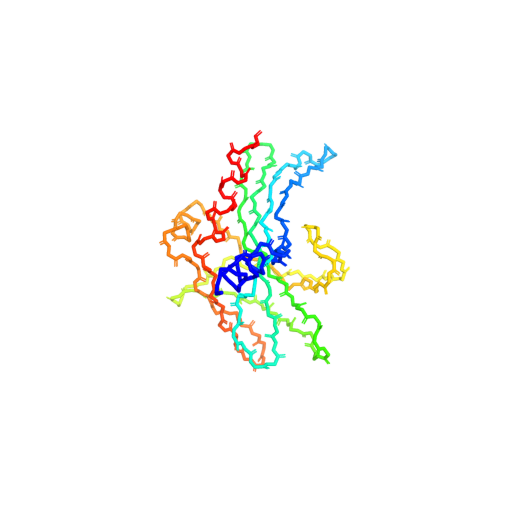 ? 7.491 12.160 -3.030 1.00 79.81 106 ASP A C 1
ATOM 790 O O . ASP A 1 106 ? 6.543 12.721 -2.482 1.00 79.81 106 ASP A O 1
ATOM 794 N N . GLY A 1 107 ? 7.492 11.920 -4.342 1.00 83.06 107 GLY A N 1
ATOM 795 C CA . GLY A 1 107 ? 6.316 12.139 -5.184 1.00 83.06 107 GLY A CA 1
ATOM 796 C C . GLY A 1 107 ? 5.340 10.973 -5.063 1.00 83.06 107 GLY A C 1
ATOM 797 O O . GLY A 1 107 ? 5.776 9.822 -5.080 1.00 83.06 107 GLY A O 1
ATOM 798 N N . SER A 1 108 ? 4.035 11.251 -4.983 1.00 85.25 108 SER A N 1
ATOM 799 C CA . SER A 1 108 ? 3.039 10.174 -4.944 1.00 85.25 108 SER A CA 1
ATOM 800 C C . SER A 1 108 ? 3.004 9.416 -6.272 1.00 85.25 108 SER A C 1
ATOM 802 O O . SER A 1 108 ? 3.036 10.022 -7.349 1.00 85.25 108 SER A O 1
ATOM 804 N N . VAL A 1 109 ? 2.959 8.088 -6.177 1.00 89.75 109 VAL A N 1
ATOM 805 C CA . VAL A 1 109 ? 2.830 7.177 -7.317 1.00 89.75 109 VAL A CA 1
ATOM 806 C C . VAL A 1 109 ? 1.430 6.571 -7.359 1.00 89.75 109 VAL A C 1
ATOM 808 O O . VAL A 1 109 ? 0.788 6.533 -8.410 1.00 89.75 109 VAL A O 1
ATOM 811 N N . GLY A 1 110 ? 0.957 6.081 -6.221 1.00 92.56 110 GLY A N 1
ATOM 812 C CA . GLY A 1 110 ? -0.328 5.412 -6.109 1.00 92.56 110 GLY A CA 1
ATOM 813 C C . GLY A 1 110 ? -0.390 4.538 -4.873 1.00 92.56 110 GLY A C 1
ATOM 814 O O . GLY A 1 110 ? 0.523 4.534 -4.050 1.00 92.56 110 GLY A O 1
ATOM 815 N N . MET A 1 111 ? -1.463 3.772 -4.757 1.00 95.69 111 MET A N 1
ATOM 816 C CA . MET A 1 111 ? -1.656 2.843 -3.657 1.00 95.69 111 MET A CA 1
ATOM 817 C C . MET A 1 111 ? -2.277 1.534 -4.124 1.00 95.69 111 MET A C 1
ATOM 819 O O . MET A 1 111 ? -3.070 1.504 -5.063 1.00 95.69 111 MET A O 1
ATOM 823 N N . ILE A 1 112 ? -1.925 0.455 -3.437 1.00 98.00 112 ILE A N 1
ATOM 824 C CA . ILE A 1 112 ? -2.568 -0.849 -3.567 1.00 98.00 112 ILE A CA 1
ATOM 825 C C . ILE A 1 112 ? -3.524 -1.000 -2.390 1.00 98.00 112 ILE A C 1
ATOM 827 O O . ILE A 1 112 ? -3.080 -1.030 -1.240 1.00 98.00 112 ILE A O 1
ATOM 831 N N . LEU A 1 113 ? -4.823 -1.092 -2.670 1.00 97.56 113 LEU A N 1
ATOM 832 C CA . LEU A 1 113 ? -5.834 -1.347 -1.649 1.00 97.56 113 LEU A CA 1
ATOM 833 C C . LEU A 1 113 ? -5.813 -2.828 -1.274 1.00 97.56 113 LEU A C 1
ATOM 835 O O . LEU A 1 113 ? -5.767 -3.702 -2.141 1.00 97.56 113 LEU A O 1
ATOM 839 N N . LEU A 1 114 ? -5.860 -3.094 0.026 1.00 97.50 114 LEU A N 1
ATOM 840 C CA . LEU A 1 114 ? -5.836 -4.435 0.588 1.00 97.50 114 LEU A CA 1
ATOM 841 C C . LEU A 1 114 ? -7.153 -4.682 1.316 1.00 97.50 114 LEU A C 1
ATOM 843 O O . LEU A 1 114 ? -7.509 -3.964 2.256 1.00 97.50 114 LEU A O 1
ATOM 847 N N . ASP A 1 115 ? -7.870 -5.714 0.889 1.00 95.31 115 ASP A N 1
ATOM 848 C CA . ASP A 1 115 ? -8.973 -6.254 1.670 1.00 95.31 115 ASP A CA 1
ATOM 849 C C . ASP A 1 115 ? -8.439 -6.979 2.923 1.00 95.31 115 ASP A C 1
ATOM 851 O O . ASP A 1 115 ? -7.230 -7.053 3.167 1.00 95.31 115 ASP A O 1
ATOM 855 N N . GLY A 1 116 ? -9.344 -7.484 3.768 1.00 95.50 116 GLY A N 1
ATOM 856 C CA . GLY A 1 116 ? -8.950 -8.181 4.999 1.00 95.50 116 GLY A CA 1
ATOM 857 C C . GLY A 1 116 ? -8.033 -9.376 4.722 1.00 95.50 116 GLY A C 1
ATOM 858 O O . GLY A 1 116 ? -6.973 -9.490 5.328 1.00 95.50 116 GLY A O 1
ATOM 859 N N . ALA A 1 117 ? -8.390 -10.212 3.743 1.00 95.56 117 ALA A N 1
ATOM 860 C CA . ALA A 1 117 ? -7.620 -11.404 3.397 1.00 95.56 117 ALA A CA 1
ATOM 861 C C . ALA A 1 117 ? -6.228 -11.065 2.832 1.00 95.56 117 ALA A C 1
ATOM 863 O O . ALA A 1 117 ? -5.234 -11.686 3.220 1.00 95.56 117 ALA A O 1
ATOM 864 N N . GLY A 1 118 ? -6.143 -10.067 1.950 1.00 96.50 118 GLY A N 1
ATOM 865 C CA . GLY A 1 118 ? -4.896 -9.577 1.375 1.00 96.50 118 GLY A CA 1
ATOM 866 C C . GLY A 1 118 ? -3.982 -8.964 2.431 1.00 96.50 118 GLY A C 1
ATOM 867 O O . GLY A 1 118 ? -2.781 -9.241 2.440 1.00 96.50 118 GLY A O 1
ATOM 868 N N . PHE A 1 119 ? -4.540 -8.204 3.376 1.00 98.00 119 PHE A N 1
ATOM 869 C CA . PHE A 1 119 ? -3.774 -7.671 4.500 1.00 98.00 119 PHE A CA 1
ATOM 870 C C . PHE A 1 119 ? -3.277 -8.777 5.442 1.00 98.00 119 PHE A C 1
ATOM 872 O O . PHE A 1 119 ? -2.103 -8.789 5.805 1.00 98.00 119 PHE A O 1
ATOM 879 N N . ASP A 1 120 ? -4.116 -9.760 5.775 1.00 97.88 120 ASP A N 1
ATOM 880 C CA . ASP A 1 120 ? -3.729 -10.899 6.616 1.00 97.88 120 ASP A CA 1
ATOM 881 C C . ASP A 1 120 ? -2.626 -11.748 5.974 1.00 97.88 120 ASP A C 1
ATOM 883 O O . ASP A 1 120 ? -1.734 -12.271 6.649 1.00 97.88 120 ASP A O 1
ATOM 887 N N . GLN A 1 121 ? -2.661 -11.902 4.651 1.00 97.12 121 GLN A N 1
ATOM 888 C CA . GLN A 1 121 ? -1.578 -12.540 3.914 1.00 97.12 121 GLN A CA 1
ATOM 889 C C . GLN A 1 121 ? -0.295 -11.708 3.968 1.00 97.12 121 GLN A C 1
ATOM 891 O O . GLN A 1 121 ? 0.778 -12.276 4.198 1.00 97.12 121 GLN A O 1
ATOM 896 N N . ALA A 1 122 ? -0.405 -10.390 3.794 1.00 97.94 122 ALA A N 1
ATOM 897 C CA . ALA A 1 122 ? 0.723 -9.473 3.858 1.00 97.94 122 ALA A CA 1
ATOM 898 C C . ALA A 1 122 ? 1.371 -9.440 5.253 1.00 97.94 122 ALA A C 1
ATOM 900 O O . ALA A 1 122 ? 2.595 -9.411 5.352 1.00 97.94 122 ALA A O 1
ATOM 901 N N . LEU A 1 123 ? 0.586 -9.575 6.327 1.00 98.31 123 LEU A N 1
ATOM 902 C CA . LEU A 1 123 ? 1.104 -9.777 7.684 1.00 98.31 123 LEU A CA 1
ATOM 903 C C . LEU A 1 123 ? 1.971 -11.037 7.785 1.00 98.31 123 LEU A C 1
ATOM 905 O O . LEU A 1 123 ? 3.020 -11.018 8.409 1.00 98.31 123 LEU A O 1
ATOM 909 N N . ARG A 1 124 ? 1.577 -12.146 7.153 1.00 98.06 124 ARG A N 1
ATOM 910 C CA . ARG A 1 124 ? 2.330 -13.409 7.264 1.00 98.06 124 ARG A CA 1
ATOM 911 C C . ARG A 1 124 ? 3.594 -13.451 6.411 1.00 98.06 124 ARG A C 1
ATOM 913 O O . ARG A 1 124 ? 4.535 -14.156 6.763 1.00 98.06 124 ARG A O 1
ATOM 920 N N . ARG A 1 125 ? 3.578 -12.817 5.236 1.00 97.56 125 ARG A N 1
ATOM 921 C CA . ARG A 1 125 ? 4.579 -13.067 4.179 1.00 97.56 125 ARG A CA 1
ATOM 922 C C . ARG A 1 125 ? 5.157 -11.804 3.547 1.00 97.56 125 ARG A C 1
ATOM 924 O O . ARG A 1 125 ? 6.073 -11.908 2.740 1.00 97.56 125 ARG A O 1
ATOM 931 N N . GLY A 1 126 ? 4.632 -10.634 3.888 1.00 97.81 126 GLY A N 1
ATOM 932 C CA . GLY A 1 126 ? 4.840 -9.421 3.112 1.00 97.81 126 GLY A CA 1
ATOM 933 C C . GLY A 1 126 ? 4.043 -9.431 1.808 1.00 97.81 12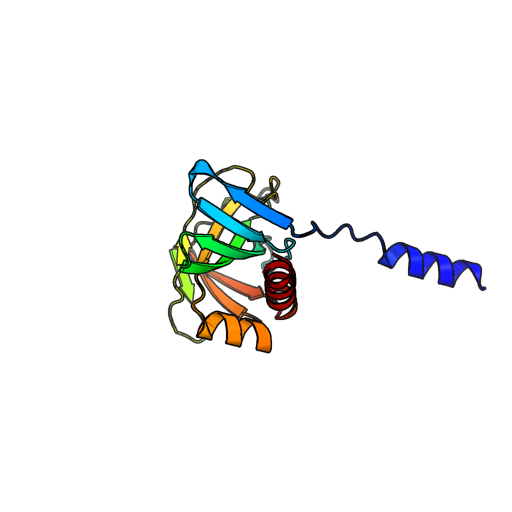6 GLY A C 1
ATOM 934 O O . GLY A 1 126 ? 3.205 -10.305 1.567 1.00 97.81 126 GLY A O 1
ATOM 935 N N . LEU A 1 127 ? 4.320 -8.450 0.955 1.00 98.19 127 LEU A N 1
ATOM 936 C CA . LEU A 1 127 ? 3.696 -8.301 -0.355 1.00 98.19 127 LEU A CA 1
ATOM 937 C C . LEU A 1 127 ? 4.775 -8.205 -1.432 1.00 98.19 127 LEU A C 1
ATOM 939 O O . LEU A 1 127 ? 5.530 -7.238 -1.475 1.00 98.19 127 LEU A O 1
ATOM 943 N N . ALA A 1 128 ? 4.801 -9.187 -2.328 1.00 97.56 128 ALA A N 1
ATOM 944 C CA . ALA A 1 128 ? 5.522 -9.094 -3.589 1.00 97.56 128 ALA A CA 1
ATOM 945 C C . ALA A 1 128 ? 4.527 -8.744 -4.697 1.00 97.56 128 ALA A C 1
ATOM 947 O O . ALA A 1 128 ? 3.499 -9.415 -4.848 1.00 97.56 128 ALA A O 1
ATOM 948 N N . ALA A 1 129 ? 4.821 -7.699 -5.463 1.00 97.69 129 ALA A N 1
ATOM 949 C CA . ALA A 1 129 ? 3.970 -7.262 -6.558 1.00 97.69 129 ALA A CA 1
ATOM 950 C C . ALA A 1 129 ? 4.797 -6.718 -7.722 1.00 97.69 129 ALA A C 1
ATOM 952 O O . ALA A 1 129 ? 5.926 -6.272 -7.552 1.00 97.69 129 ALA A O 1
ATOM 953 N N . ARG A 1 130 ? 4.204 -6.737 -8.909 1.00 96.94 130 ARG A N 1
ATOM 954 C CA . ARG A 1 130 ? 4.729 -6.133 -10.124 1.00 96.94 130 ARG A CA 1
ATOM 955 C C . ARG A 1 130 ? 3.888 -4.926 -10.475 1.00 96.94 130 ARG A C 1
ATOM 957 O O . ARG A 1 130 ? 2.683 -5.056 -10.678 1.00 96.94 130 ARG A O 1
ATOM 964 N N . LEU A 1 131 ? 4.523 -3.771 -10.572 1.00 95.44 131 LEU A N 1
ATOM 965 C CA . LEU A 1 131 ? 3.907 -2.552 -11.068 1.00 95.44 131 LEU A CA 1
ATOM 966 C C . LEU A 1 131 ? 4.171 -2.438 -12.571 1.00 95.44 131 LEU A C 1
ATOM 968 O O . LEU A 1 131 ? 5.309 -2.616 -13.015 1.00 95.44 131 LEU A O 1
ATOM 972 N N . THR A 1 132 ? 3.143 -2.131 -13.356 1.00 93.69 132 THR A N 1
ATOM 973 C CA . THR A 1 132 ? 3.257 -2.001 -14.816 1.00 93.69 132 THR A CA 1
ATOM 974 C C . THR A 1 132 ? 3.231 -0.531 -15.237 1.00 93.69 132 THR A C 1
ATOM 976 O O . THR A 1 132 ? 2.418 0.268 -14.761 1.00 93.69 132 THR A O 1
ATOM 979 N N . VAL A 1 133 ? 4.155 -0.161 -16.126 1.00 83.88 133 VAL A N 1
ATOM 980 C CA . VAL A 1 133 ? 4.187 1.120 -16.845 1.00 83.88 133 VAL A CA 1
ATOM 981 C C . VAL A 1 133 ? 4.122 0.839 -18.349 1.00 83.88 133 VAL A C 1
ATOM 983 O O . VAL A 1 133 ? 4.495 -0.253 -18.779 1.00 83.88 133 VAL A O 1
ATOM 986 N N . PRO A 1 134 ? 3.731 1.807 -19.197 1.00 79.75 134 PRO A N 1
ATOM 987 C CA . PRO A 1 134 ? 3.722 1.592 -20.646 1.00 79.75 134 PRO A CA 1
ATOM 988 C C . PRO A 1 134 ? 5.071 1.129 -21.222 1.00 79.75 134 PRO A C 1
ATOM 990 O O . PRO A 1 134 ? 5.109 0.417 -22.218 1.00 79.75 134 PRO A O 1
ATOM 993 N N . SER A 1 135 ? 6.180 1.532 -20.597 1.00 80.75 135 SER A N 1
ATOM 994 C CA . SER A 1 135 ? 7.545 1.227 -21.030 1.00 80.75 135 SER A CA 1
ATOM 995 C C . SER A 1 135 ? 8.180 0.001 -20.359 1.00 80.75 135 SER A C 1
ATOM 997 O O . SER A 1 135 ? 9.350 -0.267 -20.616 1.00 80.75 135 SER A O 1
ATOM 999 N N . GLY A 1 136 ? 7.474 -0.726 -19.484 1.00 88.06 136 GLY A N 1
ATOM 1000 C CA . GLY A 1 136 ? 8.056 -1.852 -18.752 1.00 88.06 136 GLY A CA 1
ATOM 1001 C C . GLY A 1 136 ? 7.400 -2.148 -17.407 1.00 88.06 136 GLY A C 1
ATOM 1002 O O . GLY A 1 136 ? 6.249 -1.804 -17.149 1.00 88.06 136 GLY A O 1
ATOM 1003 N N . THR A 1 137 ? 8.141 -2.816 -16.531 1.00 92.88 137 THR A N 1
ATOM 1004 C CA . THR A 1 137 ? 7.630 -3.275 -15.237 1.00 92.88 137 THR A CA 1
ATOM 1005 C C . THR A 1 137 ? 8.660 -3.076 -14.142 1.00 92.88 137 THR A C 1
ATOM 1007 O O . THR A 1 137 ? 9.856 -3.197 -14.397 1.00 92.88 137 THR A O 1
ATOM 1010 N N . ILE A 1 138 ? 8.197 -2.818 -12.922 1.00 93.31 138 ILE A N 1
ATOM 1011 C CA . ILE A 1 138 ? 9.049 -2.739 -11.735 1.00 93.31 138 ILE A CA 1
ATOM 1012 C C . ILE A 1 138 ? 8.482 -3.679 -10.682 1.00 93.31 138 ILE A C 1
ATOM 1014 O O .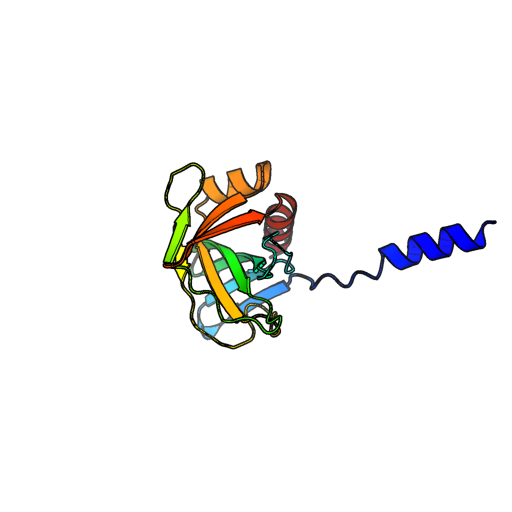 ILE A 1 138 ? 7.321 -3.554 -10.290 1.00 93.31 138 ILE A O 1
ATOM 1018 N N . ASP A 1 139 ? 9.313 -4.610 -10.230 1.00 95.38 139 ASP A N 1
ATOM 1019 C CA . ASP A 1 139 ? 8.971 -5.498 -9.129 1.00 95.38 139 ASP A CA 1
ATOM 1020 C C . ASP A 1 139 ? 9.218 -4.778 -7.796 1.00 95.38 139 ASP A C 1
ATOM 1022 O O . ASP A 1 139 ? 10.202 -4.055 -7.614 1.00 95.38 139 ASP A O 1
ATOM 1026 N N . ILE A 1 140 ? 8.277 -4.947 -6.871 1.00 97.00 140 ILE A N 1
ATOM 1027 C CA . ILE A 1 140 ? 8.347 -4.443 -5.506 1.00 97.00 140 ILE A CA 1
ATOM 1028 C C . ILE A 1 140 ? 8.240 -5.599 -4.516 1.00 97.00 140 ILE A C 1
ATOM 1030 O O . ILE A 1 140 ? 7.507 -6.569 -4.731 1.00 97.00 140 ILE A O 1
ATOM 1034 N N . SER A 1 141 ? 8.955 -5.467 -3.405 1.00 97.50 141 SER A N 1
ATOM 1035 C CA . SER A 1 141 ? 8.926 -6.389 -2.278 1.00 97.50 141 SER A CA 1
ATOM 1036 C C . SER A 1 141 ? 8.778 -5.593 -0.989 1.00 97.50 141 SER A C 1
ATOM 1038 O O . SER A 1 141 ? 9.658 -4.820 -0.606 1.00 97.50 141 SER A O 1
ATOM 1040 N N . VAL A 1 142 ? 7.633 -5.759 -0.335 1.00 97.88 142 VAL A N 1
ATOM 1041 C CA . VAL A 1 142 ? 7.304 -5.104 0.929 1.00 97.88 142 VAL A CA 1
ATOM 1042 C C . VAL A 1 142 ? 7.372 -6.136 2.046 1.00 97.88 142 VAL A C 1
ATOM 1044 O O . VAL A 1 142 ? 6.645 -7.131 1.990 1.00 97.88 142 VAL A O 1
ATOM 1047 N N . PRO A 1 143 ? 8.213 -5.938 3.071 1.00 97.12 143 PRO A N 1
ATOM 1048 C CA . PRO A 1 143 ? 8.371 -6.927 4.126 1.00 97.12 143 PRO A CA 1
ATOM 1049 C C . PRO A 1 143 ? 7.140 -7.000 5.033 1.00 97.12 143 PRO A C 1
ATOM 1051 O O . PRO A 1 143 ? 6.498 -5.990 5.319 1.00 97.12 143 PRO A O 1
ATOM 1054 N N . ALA A 1 144 ? 6.878 -8.195 5.570 1.00 97.81 144 ALA A N 1
ATOM 1055 C CA . ALA A 1 144 ? 5.830 -8.448 6.565 1.00 97.81 144 ALA A CA 1
ATOM 1056 C C . ALA A 1 144 ? 5.892 -7.480 7.761 1.00 97.81 144 ALA A C 1
ATOM 1058 O O . ALA A 1 144 ? 4.863 -7.025 8.256 1.00 97.81 144 ALA A O 1
ATOM 1059 N N . ALA A 1 145 ? 7.110 -7.122 8.186 1.00 96.69 145 ALA A N 1
ATOM 1060 C CA . ALA A 1 145 ? 7.354 -6.209 9.298 1.00 96.69 145 ALA A CA 1
ATOM 1061 C C . ALA A 1 145 ? 6.642 -4.855 9.136 1.00 96.69 145 ALA A C 1
ATOM 1063 O O . ALA A 1 145 ? 6.156 -4.314 10.123 1.00 96.69 145 ALA A O 1
ATOM 1064 N N . LEU A 1 146 ? 6.506 -4.345 7.906 1.00 96.25 146 LEU A N 1
ATOM 1065 C CA . LEU A 1 146 ? 5.814 -3.081 7.656 1.00 96.25 146 LEU A CA 1
ATOM 1066 C C . LEU A 1 146 ? 4.303 -3.200 7.914 1.00 96.25 146 LEU A C 1
ATOM 1068 O O . LEU A 1 146 ? 3.685 -2.302 8.469 1.00 96.25 146 LEU A O 1
ATOM 1072 N N . PHE A 1 147 ? 3.696 -4.334 7.569 1.00 98.06 147 PHE A N 1
ATOM 1073 C CA . PHE A 1 147 ? 2.280 -4.583 7.855 1.00 98.06 147 PHE A CA 1
ATOM 1074 C C . PHE A 1 147 ? 2.039 -4.807 9.353 1.00 98.06 147 PHE A C 1
ATOM 1076 O O . PHE A 1 147 ? 1.024 -4.358 9.886 1.00 98.06 147 PHE A O 1
ATOM 1083 N N . HIS A 1 148 ? 2.985 -5.452 10.046 1.00 97.25 148 HIS A N 1
ATOM 1084 C CA . HIS A 1 148 ? 2.944 -5.594 11.503 1.00 97.25 148 HIS A CA 1
ATOM 1085 C C . HIS A 1 148 ? 3.050 -4.250 12.226 1.00 97.25 148 HIS A C 1
ATOM 1087 O O . HIS A 1 148 ? 2.315 -4.028 13.188 1.00 97.25 148 HIS A O 1
ATOM 1093 N N . ASP A 1 149 ? 3.915 -3.353 11.752 1.00 95.62 149 ASP A N 1
ATOM 1094 C CA . ASP A 1 149 ? 4.029 -1.985 12.268 1.00 95.62 149 ASP A CA 1
ATOM 1095 C C . ASP A 1 149 ? 2.686 -1.248 12.149 1.00 95.62 149 ASP A C 1
ATOM 1097 O O . ASP A 1 149 ? 2.153 -0.736 13.133 1.00 95.62 149 ASP A O 1
ATOM 1101 N N . ALA A 1 150 ? 2.051 -1.325 10.974 1.00 96.06 150 ALA A N 1
ATOM 1102 C CA . ALA A 1 150 ? 0.742 -0.718 10.738 1.00 96.06 150 ALA A CA 1
ATOM 1103 C C . ALA A 1 150 ? -0.337 -1.263 11.684 1.00 96.06 150 ALA A C 1
ATOM 1105 O O . ALA A 1 150 ? -1.105 -0.496 12.264 1.00 96.06 150 ALA A O 1
ATOM 1106 N N . ALA A 1 151 ? -0.393 -2.588 11.848 1.00 96.31 151 ALA A N 1
ATOM 1107 C CA . ALA A 1 151 ? -1.346 -3.237 12.742 1.00 96.31 151 ALA A CA 1
ATOM 1108 C C . ALA A 1 151 ? -1.112 -2.846 14.209 1.00 96.31 151 ALA A C 1
ATOM 1110 O O . ALA A 1 151 ? -2.072 -2.629 14.946 1.00 96.31 151 ALA A O 1
ATOM 1111 N N . THR A 1 152 ? 0.152 -2.706 14.614 1.00 94.62 152 THR A N 1
ATOM 1112 C CA . THR A 1 152 ? 0.533 -2.285 15.968 1.00 94.62 152 THR A CA 1
ATOM 1113 C C . THR A 1 152 ? 0.110 -0.845 16.234 1.00 94.62 152 THR A C 1
ATOM 1115 O O . THR A 1 152 ? -0.508 -0.571 17.259 1.00 94.62 152 THR A O 1
ATOM 1118 N N . HIS A 1 153 ? 0.360 0.064 15.288 1.00 92.19 153 HIS A N 1
ATOM 1119 C CA . HIS A 1 153 ? -0.115 1.443 15.379 1.00 92.19 153 HIS A CA 1
ATOM 1120 C C . HIS A 1 153 ? -1.646 1.512 15.448 1.00 92.19 153 HIS A C 1
ATOM 1122 O O . HIS A 1 153 ? -2.189 2.246 16.269 1.00 92.19 153 HIS A O 1
ATOM 1128 N N . ALA A 1 154 ? -2.351 0.724 14.631 1.00 92.44 154 ALA A N 1
ATOM 1129 C CA . ALA A 1 154 ? -3.811 0.738 14.589 1.00 92.44 154 ALA A CA 1
ATOM 1130 C C . ALA A 1 154 ? -4.454 0.177 15.867 1.00 92.44 154 ALA A C 1
ATOM 1132 O O . ALA A 1 154 ? -5.530 0.626 16.242 1.00 92.44 154 ALA A O 1
ATOM 1133 N N . ALA A 1 155 ? -3.807 -0.779 16.540 1.00 89.62 155 ALA A N 1
ATOM 1134 C CA . ALA A 1 155 ? -4.277 -1.326 17.813 1.00 89.62 155 ALA A CA 1
ATOM 1135 C C . ALA A 1 155 ? -4.128 -0.347 18.994 1.00 89.62 155 ALA A C 1
ATOM 1137 O O . ALA A 1 155 ? -4.728 -0.571 20.042 1.00 89.62 155 ALA A O 1
ATOM 1138 N N . GLY A 1 156 ? -3.311 0.702 18.841 1.00 81.38 156 GLY A N 1
ATOM 1139 C CA . GLY A 1 156 ? -3.140 1.768 19.831 1.00 81.38 156 GLY A CA 1
ATOM 1140 C C . GLY A 1 156 ? -4.079 2.966 19.650 1.00 81.38 156 GLY A C 1
ATOM 1141 O O . GLY A 1 156 ? -3.956 3.922 20.417 1.00 81.38 156 GLY A O 1
ATOM 1142 N N . MET A 1 157 ? -4.957 2.942 18.639 1.00 77.81 157 MET A N 1
ATOM 1143 C CA . MET A 1 157 ? -6.033 3.928 18.447 1.00 77.81 157 MET A CA 1
ATOM 1144 C C . MET A 1 157 ? -7.242 3.603 19.320 1.00 77.81 157 MET A C 1
ATOM 1146 O O . MET A 1 157 ? -7.861 4.571 19.813 1.00 77.81 157 MET A O 1
#

Organism: NCBI:txid164332

Foldseek 3Di:
DVVVVVVVVVVVVPPPQVAKAWDDDPVQQKTWIKGGWDFWFPDPQWTKIWIKIWIDHPNDIWIKIWIWTAPPPDDDFAFDWKADPRHTFPKAADADQADDRNRRRTGGGTIGIADPVRLVVCLVANDWMWTDDPVGITITTGHSVRSVSRVVNGVVD

Secondary structure (DSSP, 8-state):
-HHHHHHHHHHHTT------EEEEETTTTEEEEEPPPEE----TT-EEEEEEEEEEETTEEEEEEEEEEE-SSSPPP---EEEETTEEE-EEE----S-BTTB-SEEEEEEEEE-HHHHHHHHHH-EEEEEEETTEEEEEEE-HHHHHHHHHHHHT-